Protein AF-A0AAV7F0C1-F1 (afdb_monomer_lite)

Radius of gyration: 18.9 Å; chains: 1; bounding box: 42×52×32 Å

InterPro domains:
  IPR025314 Domain of unknown function DUF4219 [PF13961] (9-34)

Structure (mmCIF, N/CA/C/O backbone):
data_AF-A0AAV7F0C1-F1
#
_entry.id   AF-A0AAV7F0C1-F1
#
loop_
_atom_site.group_PDB
_atom_site.id
_atom_site.type_symbol
_atom_site.label_atom_id
_atom_site.label_alt_id
_atom_site.label_comp_id
_atom_site.label_asym_id
_atom_site.label_entity_id
_atom_site.label_seq_id
_atom_site.pdbx_PDB_ins_code
_atom_site.Cartn_x
_atom_site.Cartn_y
_atom_site.Cartn_z
_atom_site.occupancy
_atom_site.B_iso_or_equiv
_atom_site.auth_seq_id
_atom_site.auth_comp_id
_atom_site.auth_asym_id
_atom_site.auth_atom_id
_atom_site.pdbx_PDB_model_num
ATOM 1 N N . MET A 1 1 ? -12.147 -7.492 -14.346 1.00 50.97 1 MET A N 1
ATOM 2 C CA . MET A 1 1 ? -11.484 -7.842 -13.075 1.00 50.97 1 MET A CA 1
ATOM 3 C C . MET A 1 1 ? -11.794 -6.699 -12.129 1.00 50.97 1 MET A C 1
ATOM 5 O O . MET A 1 1 ? -11.365 -5.587 -12.407 1.00 50.97 1 MET A O 1
ATOM 9 N N . GLU A 1 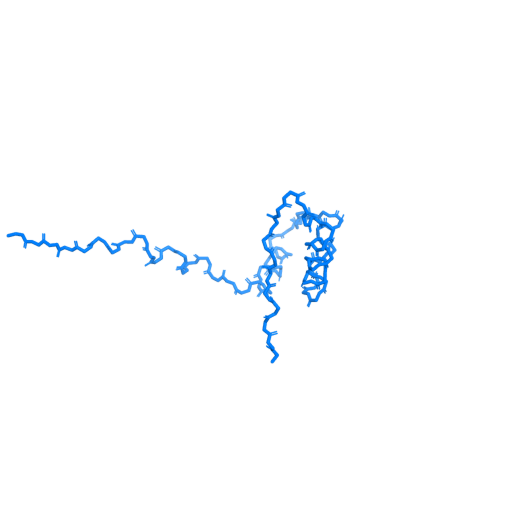2 ? -12.660 -6.905 -11.140 1.00 53.50 2 GLU A N 1
ATOM 10 C CA . GLU A 1 2 ? -12.997 -5.844 -10.183 1.00 53.50 2 GLU A CA 1
ATOM 11 C C . GLU A 1 2 ? -11.749 -5.480 -9.369 1.00 53.50 2 GLU A C 1
ATOM 13 O O . GLU A 1 2 ? -11.001 -6.359 -8.939 1.00 53.50 2 GLU A O 1
ATOM 18 N N . ALA A 1 3 ? -11.478 -4.184 -9.211 1.00 65.81 3 ALA A N 1
ATOM 19 C CA . ALA A 1 3 ? -10.350 -3.719 -8.416 1.00 65.81 3 ALA A CA 1
ATOM 20 C C . ALA A 1 3 ? -10.617 -4.040 -6.939 1.00 65.81 3 ALA A C 1
ATOM 22 O O . ALA A 1 3 ? -11.624 -3.596 -6.391 1.00 65.81 3 ALA A O 1
ATOM 23 N N . MET A 1 4 ? -9.726 -4.799 -6.289 1.00 70.00 4 MET A N 1
ATOM 24 C CA . MET A 1 4 ? -9.850 -5.045 -4.851 1.00 70.00 4 MET A CA 1
ATOM 25 C C . MET A 1 4 ? -9.750 -3.709 -4.096 1.00 70.00 4 MET A C 1
ATOM 27 O O . MET A 1 4 ? -8.726 -3.028 -4.223 1.00 70.00 4 MET A O 1
ATOM 31 N N . PRO A 1 5 ? -10.772 -3.311 -3.315 1.00 79.81 5 PRO A N 1
ATOM 32 C CA . PRO A 1 5 ? -10.702 -2.095 -2.521 1.00 79.81 5 PRO A CA 1
ATOM 33 C C . PRO A 1 5 ? -9.621 -2.259 -1.451 1.00 79.81 5 PRO A C 1
ATOM 35 O O . PRO A 1 5 ? -9.666 -3.189 -0.645 1.00 79.81 5 PRO A O 1
ATOM 38 N N . ILE A 1 6 ? -8.635 -1.360 -1.450 1.00 82.12 6 ILE A N 1
ATOM 39 C CA . ILE A 1 6 ? -7.560 -1.396 -0.458 1.00 82.12 6 ILE A CA 1
ATOM 40 C C . ILE A 1 6 ? -8.135 -0.963 0.899 1.00 82.12 6 ILE A C 1
ATOM 42 O O . ILE A 1 6 ? -8.676 0.142 1.008 1.00 82.12 6 ILE A O 1
ATOM 46 N N . PRO A 1 7 ? -8.026 -1.798 1.945 1.00 87.31 7 PRO A N 1
ATOM 47 C CA . PRO A 1 7 ? -8.528 -1.464 3.272 1.00 87.31 7 PRO A CA 1
ATOM 48 C C . PRO A 1 7 ? -7.767 -0.279 3.879 1.00 87.31 7 PRO A C 1
ATOM 50 O O . PRO A 1 7 ? -6.544 -0.162 3.768 1.00 87.31 7 PRO A O 1
ATOM 53 N N . LYS A 1 8 ? -8.477 0.571 4.625 1.00 92.50 8 LYS A N 1
ATOM 54 C CA . LYS A 1 8 ? -7.840 1.581 5.476 1.00 92.50 8 LYS A CA 1
ATOM 55 C C . LYS A 1 8 ? -7.272 0.915 6.731 1.00 92.50 8 LYS A C 1
ATOM 57 O O . LYS A 1 8 ? -7.978 0.163 7.408 1.00 92.50 8 LYS A O 1
ATOM 62 N N . LEU A 1 9 ? -6.017 1.214 7.058 1.00 95.38 9 LEU A N 1
ATOM 63 C CA . LEU A 1 9 ? -5.401 0.748 8.299 1.00 95.38 9 LEU A CA 1
ATOM 64 C C . LEU A 1 9 ? -6.077 1.418 9.502 1.00 95.38 9 LEU A C 1
ATOM 66 O O . LEU A 1 9 ? -6.233 2.640 9.546 1.00 95.38 9 LEU A O 1
ATOM 70 N N . THR A 1 10 ? -6.467 0.608 10.480 1.00 95.81 10 THR A N 1
ATOM 71 C CA . THR A 1 10 ? -6.968 1.044 11.787 1.00 95.81 10 THR A CA 1
ATOM 72 C C . THR A 1 10 ? -6.220 0.304 12.893 1.00 95.81 10 THR A C 1
ATOM 74 O O . THR A 1 10 ? -5.480 -0.644 12.635 1.00 95.81 10 THR A O 1
ATOM 77 N N . LYS A 1 11 ? -6.416 0.722 14.147 1.00 95.31 11 LYS A N 1
ATOM 78 C CA . LYS A 1 11 ? -5.731 0.122 15.301 1.00 95.31 11 LYS A CA 1
ATOM 79 C C . LYS A 1 11 ? -6.076 -1.361 15.506 1.00 95.31 11 LYS A C 1
ATOM 81 O O . LYS A 1 11 ? -5.268 -2.101 16.052 1.00 95.31 11 LYS A O 1
ATOM 86 N N . GLU A 1 12 ? -7.255 -1.789 15.068 1.00 97.56 12 GLU A N 1
ATO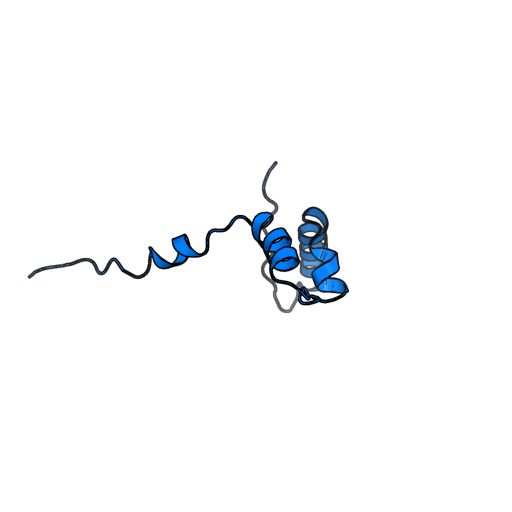M 87 C CA . GLU A 1 12 ? -7.804 -3.119 15.359 1.00 97.56 12 GLU A CA 1
ATOM 88 C C . GLU A 1 12 ? -7.653 -4.102 14.192 1.00 97.56 12 GLU A C 1
ATOM 90 O O . GLU A 1 12 ? -7.756 -5.309 14.385 1.00 97.56 12 GLU A O 1
ATOM 95 N N . ASN A 1 13 ? -7.395 -3.612 12.973 1.00 95.75 13 ASN A N 1
ATOM 96 C CA . ASN A 1 13 ? -7.482 -4.431 11.760 1.00 95.75 13 ASN A CA 1
ATOM 97 C C . ASN A 1 13 ? -6.132 -4.806 11.134 1.00 95.75 13 ASN A C 1
ATOM 99 O O . ASN A 1 13 ? -6.129 -5.355 10.032 1.00 95.75 13 ASN A O 1
ATOM 103 N N . TYR A 1 14 ? -5.005 -4.544 11.809 1.00 95.19 14 TYR A N 1
ATOM 104 C CA . TYR A 1 14 ? -3.659 -4.739 11.251 1.00 95.19 14 TYR A CA 1
ATOM 105 C C . TYR A 1 14 ? -3.454 -6.131 10.633 1.00 95.19 14 TYR A C 1
ATOM 107 O O . TYR A 1 14 ? -2.915 -6.242 9.534 1.00 95.19 14 TYR A O 1
ATOM 115 N N . GLY A 1 15 ? -3.930 -7.194 11.291 1.00 95.81 15 GLY A N 1
ATOM 116 C CA . GLY A 1 15 ? -3.841 -8.561 10.766 1.00 95.81 15 GLY A CA 1
ATOM 117 C C . GLY A 1 15 ? -4.497 -8.711 9.389 1.00 95.81 15 GLY A C 1
ATOM 118 O O . GLY A 1 15 ? -3.844 -9.106 8.430 1.00 95.81 15 GLY A O 1
ATOM 119 N N . ASN A 1 16 ? -5.766 -8.320 9.255 1.00 93.12 16 ASN A N 1
ATOM 120 C CA . ASN A 1 16 ? -6.469 -8.406 7.973 1.00 93.12 16 ASN A CA 1
ATOM 121 C C . ASN A 1 16 ? -5.909 -7.420 6.930 1.00 93.12 16 ASN A C 1
ATOM 123 O O . ASN A 1 16 ? -5.767 -7.761 5.757 1.00 93.12 16 ASN A O 1
ATOM 127 N N . TRP A 1 17 ? -5.551 -6.209 7.365 1.00 94.56 17 TRP A N 1
ATOM 128 C CA . TRP A 1 17 ? -4.964 -5.176 6.513 1.00 94.56 17 TRP A CA 1
ATOM 129 C C . TRP A 1 17 ? -3.628 -5.623 5.905 1.00 94.56 17 TRP A C 1
ATOM 131 O O . TRP A 1 17 ? -3.429 -5.500 4.698 1.00 94.56 17 TRP A O 1
ATOM 141 N N . SER A 1 18 ? -2.734 -6.185 6.723 1.00 93.75 18 SER A N 1
ATOM 142 C CA 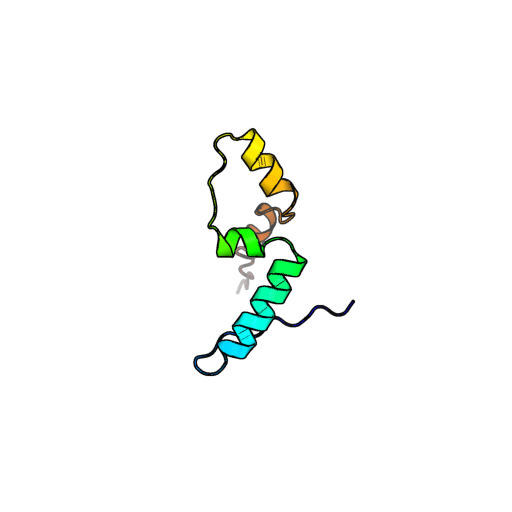. SER A 1 18 ? -1.408 -6.636 6.284 1.00 93.75 18 SER A CA 1
ATOM 143 C C . SER A 1 18 ? -1.490 -7.784 5.280 1.00 93.75 18 SER A C 1
ATOM 145 O O . SER A 1 18 ? -0.750 -7.771 4.299 1.00 93.75 18 SER A O 1
ATOM 147 N N . ILE A 1 19 ? -2.429 -8.723 5.454 1.00 93.69 19 ILE A N 1
ATOM 148 C CA . ILE A 1 19 ? -2.680 -9.799 4.482 1.00 93.69 19 ILE A CA 1
ATOM 149 C C . ILE A 1 19 ? -3.095 -9.200 3.135 1.00 93.69 19 ILE A C 1
ATOM 151 O O . ILE A 1 19 ? -2.487 -9.509 2.112 1.00 93.69 19 ILE A O 1
ATOM 155 N N . GLN A 1 20 ? -4.080 -8.297 3.133 1.00 92.31 20 GLN A N 1
ATOM 156 C CA . GLN A 1 20 ? -4.568 -7.670 1.902 1.00 92.31 20 GLN A CA 1
ATOM 157 C C . GLN A 1 20 ? -3.486 -6.828 1.212 1.00 92.31 20 GLN A C 1
ATOM 159 O O . GLN A 1 20 ? -3.350 -6.895 -0.010 1.00 92.31 20 GLN A O 1
ATOM 164 N N . MET A 1 21 ? -2.679 -6.083 1.974 1.00 92.00 21 MET A N 1
ATOM 165 C CA . MET A 1 21 ? -1.586 -5.281 1.422 1.00 92.00 21 MET A CA 1
ATOM 166 C C . MET A 1 21 ? -0.469 -6.157 0.844 1.00 92.00 21 MET A C 1
ATOM 168 O O . MET A 1 21 ? -0.000 -5.897 -0.263 1.00 92.00 21 MET A O 1
ATOM 172 N N . LYS A 1 22 ? -0.098 -7.242 1.536 1.00 92.56 22 LYS A N 1
ATOM 173 C CA . LYS A 1 22 ? 0.874 -8.217 1.030 1.00 92.56 22 LYS A CA 1
ATOM 174 C C . LYS A 1 22 ? 0.401 -8.839 -0.280 1.00 92.56 22 LYS A C 1
ATOM 176 O O . LYS A 1 22 ? 1.164 -8.878 -1.237 1.00 92.56 22 LYS A O 1
ATOM 181 N N . THR A 1 23 ? -0.858 -9.272 -0.357 1.00 92.38 23 THR A N 1
ATOM 182 C CA . THR A 1 23 ? -1.432 -9.832 -1.590 1.00 92.38 23 THR A CA 1
ATOM 183 C C . THR A 1 23 ? -1.468 -8.803 -2.721 1.00 92.38 23 THR A C 1
ATOM 185 O O . THR A 1 23 ? -1.108 -9.127 -3.850 1.00 92.38 23 THR A O 1
ATOM 188 N N . PHE A 1 24 ? -1.867 -7.561 -2.435 1.00 90.06 24 PHE A N 1
ATOM 189 C CA . PHE A 1 24 ? -1.923 -6.495 -3.436 1.00 90.06 24 PHE A CA 1
ATOM 190 C C . PHE A 1 24 ? -0.542 -6.157 -4.017 1.00 90.06 24 PHE A C 1
ATOM 192 O O . PHE A 1 24 ? -0.420 -5.981 -5.230 1.00 90.06 24 PHE A O 1
ATOM 199 N N . LEU A 1 25 ? 0.483 -6.075 -3.165 1.00 90.69 25 LEU A N 1
ATOM 200 C CA . LEU A 1 25 ? 1.857 -5.779 -3.573 1.00 90.69 25 LEU A CA 1
ATOM 201 C C . LEU A 1 25 ? 2.513 -6.970 -4.275 1.00 90.69 25 LEU A C 1
ATOM 203 O O . LEU A 1 25 ? 3.179 -6.772 -5.284 1.00 90.69 25 LEU A O 1
ATOM 207 N N . ALA A 1 26 ? 2.278 -8.197 -3.803 1.00 89.12 26 ALA A N 1
ATOM 208 C CA . ALA A 1 26 ? 2.775 -9.408 -4.455 1.00 89.12 26 ALA A CA 1
ATOM 209 C C . ALA A 1 26 ? 2.204 -9.564 -5.873 1.00 89.12 26 ALA A C 1
ATOM 211 O O . ALA A 1 26 ? 2.930 -9.907 -6.795 1.00 89.12 26 ALA A O 1
ATOM 212 N N . ALA A 1 27 ? 0.928 -9.219 -6.085 1.00 89.00 27 ALA A N 1
ATOM 213 C CA . ALA A 1 27 ? 0.318 -9.207 -7.418 1.00 89.00 27 ALA A CA 1
ATOM 214 C C . ALA A 1 27 ? 0.905 -8.143 -8.370 1.00 89.00 27 ALA A C 1
ATOM 216 O O . ALA A 1 27 ? 0.570 -8.135 -9.553 1.00 89.00 27 ALA A O 1
ATOM 217 N N . LYS A 1 28 ? 1.725 -7.220 -7.858 1.00 85.69 28 LYS A N 1
ATOM 218 C CA . LYS A 1 28 ? 2.431 -6.182 -8.623 1.00 85.69 28 LYS A CA 1
ATOM 219 C C . LYS A 1 28 ? 3.943 -6.380 -8.642 1.00 85.69 28 LYS A C 1
ATOM 221 O O . LYS A 1 28 ? 4.637 -5.489 -9.107 1.00 85.69 28 LYS A O 1
ATOM 226 N N . ASP A 1 29 ? 4.428 -7.487 -8.084 1.00 87.25 29 ASP A N 1
ATOM 227 C CA . ASP A 1 29 ? 5.856 -7.745 -7.882 1.00 87.25 29 ASP A CA 1
ATOM 228 C C . ASP A 1 29 ? 6.579 -6.660 -7.051 1.00 87.25 29 ASP A C 1
ATOM 230 O O . ASP A 1 29 ? 7.781 -6.449 -7.138 1.00 87.25 29 ASP A O 1
ATOM 234 N N . LEU A 1 30 ? 5.829 -5.944 -6.202 1.00 88.69 30 LEU A N 1
ATOM 235 C CA . LEU A 1 30 ? 6.342 -4.858 -5.354 1.00 88.69 30 LEU A CA 1
ATOM 236 C C . LEU A 1 30 ? 6.620 -5.303 -3.914 1.00 88.69 30 LEU A C 1
ATOM 238 O O . LEU A 1 30 ? 7.140 -4.528 -3.112 1.00 88.69 30 LEU A O 1
ATOM 242 N N . TRP A 1 31 ? 6.216 -6.521 -3.541 1.00 91.50 31 TRP A N 1
ATOM 243 C CA . TRP A 1 31 ? 6.381 -7.009 -2.170 1.00 91.50 31 TRP A CA 1
ATOM 244 C C . TRP A 1 31 ? 7.855 -7.172 -1.789 1.00 91.50 31 TRP A C 1
ATOM 246 O O . TRP A 1 31 ? 8.217 -6.890 -0.648 1.00 91.50 31 TRP A O 1
ATOM 256 N N . GLU A 1 32 ? 8.695 -7.569 -2.743 1.00 89.38 32 GLU A N 1
ATOM 257 C CA . GLU A 1 32 ? 10.124 -7.788 -2.520 1.00 89.38 32 GLU A CA 1
ATOM 258 C C . GLU A 1 32 ? 10.819 -6.490 -2.087 1.00 89.38 32 GLU A C 1
ATOM 260 O O . GLU A 1 32 ? 11.530 -6.494 -1.092 1.00 89.38 32 GLU A O 1
ATOM 265 N N . ILE A 1 33 ? 10.484 -5.348 -2.699 1.00 89.38 33 ILE A N 1
ATOM 266 C CA . ILE A 1 33 ? 11.021 -4.025 -2.322 1.00 89.38 33 ILE A CA 1
ATOM 267 C C . ILE A 1 33 ? 10.643 -3.649 -0.879 1.00 89.38 33 ILE A C 1
ATOM 269 O O . ILE A 1 33 ? 11.432 -3.068 -0.139 1.00 89.38 33 ILE A O 1
ATOM 273 N N . VAL A 1 34 ? 9.420 -3.972 -0.448 1.00 88.00 34 VAL A N 1
ATOM 274 C CA . VAL A 1 34 ? 8.973 -3.698 0.930 1.00 88.00 34 VAL A CA 1
ATOM 275 C C . VAL A 1 34 ? 9.646 -4.635 1.933 1.00 88.00 34 VAL A C 1
ATOM 277 O O . VAL A 1 34 ? 9.900 -4.233 3.068 1.00 88.00 34 VAL A O 1
ATOM 280 N N . ARG A 1 35 ? 9.906 -5.884 1.532 1.00 89.00 35 ARG A N 1
ATOM 281 C CA . ARG A 1 35 ? 10.510 -6.917 2.380 1.00 89.00 35 ARG A CA 1
ATOM 282 C C . ARG A 1 35 ? 12.017 -6.723 2.537 1.00 89.00 35 ARG A C 1
ATOM 284 O O . ARG A 1 35 ? 12.505 -6.756 3.663 1.00 89.00 35 ARG A O 1
ATOM 291 N N . ASP A 1 36 ? 12.716 -6.553 1.425 1.00 90.44 36 ASP A N 1
ATOM 292 C CA . ASP A 1 36 ? 14.179 -6.533 1.353 1.00 90.44 36 ASP A CA 1
ATOM 293 C C . ASP A 1 36 ? 14.739 -5.110 1.460 1.00 90.44 36 ASP A C 1
ATOM 295 O O . ASP A 1 36 ? 15.920 -4.919 1.739 1.00 90.44 36 ASP A O 1
ATOM 299 N N . GLY A 1 37 ? 13.868 -4.108 1.328 1.00 84.69 37 GLY A N 1
ATOM 300 C CA . GLY A 1 37 ? 14.247 -2.708 1.259 1.00 84.69 37 GLY A CA 1
ATOM 301 C C . GLY A 1 37 ? 14.445 -2.251 -0.183 1.00 84.69 37 GLY A C 1
ATOM 302 O O . GLY A 1 37 ? 14.533 -3.040 -1.122 1.00 84.69 37 GLY A O 1
ATOM 303 N N . TYR A 1 38 ? 14.478 -0.933 -0.354 1.00 84.19 38 TYR A N 1
ATOM 304 C CA . TYR A 1 38 ? 14.815 -0.324 -1.631 1.00 84.19 38 TYR A CA 1
ATOM 305 C C . TYR A 1 38 ? 16.327 -0.144 -1.713 1.00 84.19 38 TYR A C 1
ATOM 307 O O . TYR A 1 38 ? 16.906 0.579 -0.900 1.00 84.19 38 TYR A O 1
ATOM 315 N N . GLU A 1 39 ? 16.945 -0.782 -2.699 1.00 82.25 39 GLU A N 1
ATOM 316 C CA . GLU A 1 39 ? 18.324 -0.508 -3.075 1.00 82.25 39 GLU A CA 1
ATOM 317 C C . GLU A 1 39 ? 18.325 0.606 -4.121 1.00 82.25 39 GLU A C 1
ATOM 319 O O . GLU A 1 39 ? 17.628 0.533 -5.136 1.00 82.25 39 GLU A O 1
ATOM 324 N N . GLN A 1 40 ? 19.046 1.687 -3.827 1.00 79.50 40 GLN A N 1
ATOM 325 C CA . GLN A 1 40 ? 19.154 2.795 -4.762 1.00 79.50 40 GLN A CA 1
ATOM 326 C C . GLN A 1 40 ? 19.985 2.332 -5.967 1.00 79.50 40 GLN A C 1
ATOM 328 O O . GLN A 1 40 ? 21.083 1.818 -5.756 1.00 79.50 40 GLN A O 1
ATOM 333 N N . PRO A 1 41 ? 19.500 2.507 -7.208 1.00 77.88 41 PRO A N 1
ATOM 334 C CA . PRO A 1 41 ? 20.256 2.121 -8.390 1.00 77.88 41 PRO A CA 1
ATOM 335 C C . PRO A 1 41 ? 21.577 2.894 -8.445 1.00 77.88 41 PRO A C 1
ATOM 337 O O 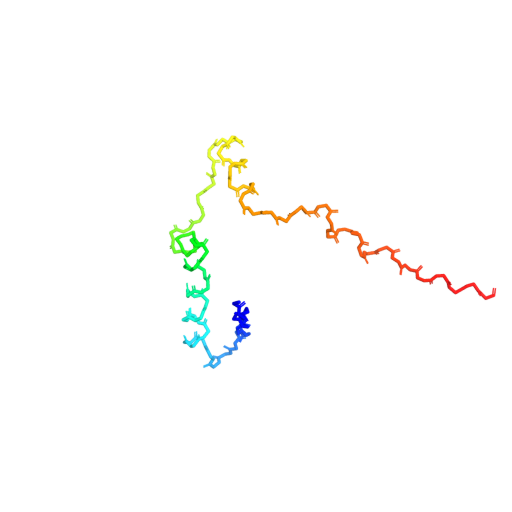. PRO A 1 41 ? 21.608 4.104 -8.209 1.00 77.88 41 PRO A O 1
ATOM 340 N N . GLU A 1 42 ? 22.667 2.190 -8.754 1.00 78.69 42 GLU A N 1
ATOM 341 C CA . GLU A 1 42 ? 24.020 2.764 -8.798 1.00 78.69 42 GLU A CA 1
ATOM 342 C C . GLU A 1 42 ? 24.246 3.676 -10.019 1.00 78.69 42 GLU A C 1
ATOM 344 O O . GLU A 1 42 ? 25.219 4.433 -10.056 1.00 78.69 42 GLU A O 1
ATOM 349 N N . SER A 1 43 ? 23.350 3.636 -11.011 1.00 76.00 43 SER A N 1
ATOM 350 C CA . SER A 1 43 ? 23.445 4.412 -12.247 1.00 76.00 43 SER A CA 1
ATOM 351 C C . SER A 1 43 ? 22.087 4.936 -12.732 1.00 76.00 43 SER A C 1
ATOM 353 O O . SER A 1 43 ? 21.027 4.357 -12.484 1.00 76.00 43 SER A O 1
ATOM 355 N N . ASP A 1 44 ? 22.126 6.050 -13.468 1.00 68.94 44 ASP A N 1
ATOM 356 C CA . ASP A 1 44 ? 20.936 6.725 -14.010 1.00 68.94 44 ASP A CA 1
ATOM 357 C C . ASP A 1 44 ? 20.175 5.862 -15.039 1.00 68.94 44 ASP A C 1
ATOM 359 O O . ASP A 1 44 ? 18.967 6.012 -15.231 1.00 68.94 44 ASP A O 1
ATOM 363 N N . GLU A 1 45 ? 20.879 4.938 -15.693 1.00 64.69 45 GLU A N 1
ATOM 364 C CA . GLU A 1 45 ? 20.329 3.973 -16.651 1.00 64.69 45 GLU A CA 1
ATOM 365 C C . GLU A 1 45 ? 19.495 2.877 -15.968 1.00 64.69 45 GLU A C 1
ATOM 367 O O . GLU A 1 45 ? 18.380 2.608 -16.412 1.00 64.69 45 GLU A O 1
ATOM 372 N N . GLU A 1 46 ? 19.961 2.327 -14.841 1.00 63.12 46 GLU A N 1
ATOM 373 C CA . GLU A 1 46 ? 19.191 1.400 -13.995 1.00 63.12 46 GLU A CA 1
ATOM 374 C C . GLU A 1 46 ? 17.974 2.104 -13.375 1.00 63.12 46 GLU A C 1
ATOM 376 O O . GLU A 1 46 ? 16.867 1.559 -13.345 1.00 63.12 46 GLU A O 1
ATOM 381 N N . ALA A 1 47 ? 18.134 3.368 -12.961 1.00 63.12 47 ALA A N 1
ATOM 382 C CA . ALA A 1 47 ? 17.028 4.172 -12.452 1.00 63.12 47 ALA A CA 1
ATOM 383 C C . ALA A 1 47 ? 15.915 4.336 -13.501 1.00 63.12 47 ALA A C 1
ATOM 385 O O . ALA A 1 47 ? 14.747 4.106 -13.189 1.00 63.12 47 ALA A O 1
ATOM 386 N N . ALA A 1 48 ? 16.260 4.654 -14.754 1.00 59.75 48 ALA A N 1
ATOM 387 C CA . ALA A 1 48 ? 15.298 4.870 -15.837 1.00 59.75 48 ALA A CA 1
ATOM 388 C C . ALA A 1 48 ? 14.447 3.630 -16.184 1.00 59.75 48 ALA A C 1
ATOM 390 O O . ALA A 1 48 ? 13.284 3.774 -16.589 1.00 59.75 48 ALA A O 1
ATOM 391 N N . LEU A 1 49 ? 14.987 2.420 -15.997 1.00 59.06 49 LEU A N 1
ATOM 392 C CA . LEU A 1 49 ? 14.256 1.162 -16.196 1.00 59.06 49 LEU A CA 1
ATOM 393 C C . LEU A 1 49 ? 13.162 0.983 -15.133 1.00 59.06 49 LEU A C 1
ATOM 395 O O . LEU A 1 49 ? 12.030 0.644 -15.473 1.00 59.06 49 LEU A O 1
ATOM 399 N N . THR A 1 50 ? 13.450 1.328 -13.872 1.00 58.75 50 THR A N 1
ATOM 400 C CA . THR A 1 50 ? 12.473 1.241 -12.769 1.00 58.75 50 THR A CA 1
ATOM 401 C C . THR A 1 50 ? 11.348 2.279 -12.875 1.00 58.75 50 THR A C 1
ATOM 403 O O . THR A 1 50 ? 10.196 1.998 -12.534 1.00 58.75 50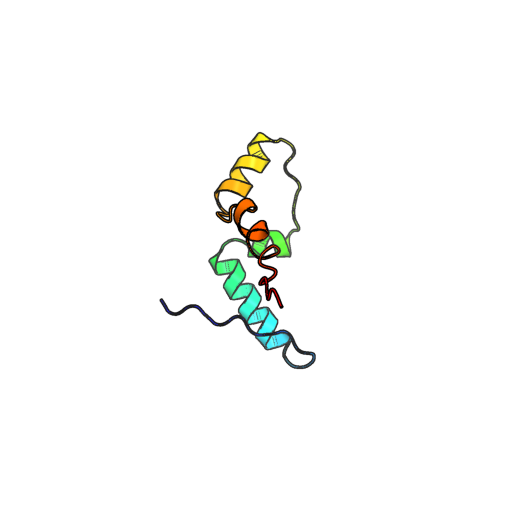 THR A O 1
ATOM 406 N N . THR A 1 51 ? 11.640 3.481 -13.389 1.00 54.56 51 THR A N 1
ATOM 407 C CA . THR A 1 51 ? 10.647 4.562 -13.519 1.00 54.56 51 THR A CA 1
ATOM 408 C C . THR A 1 51 ? 9.661 4.321 -14.662 1.00 54.56 51 THR A C 1
ATOM 410 O O . THR A 1 51 ? 8.509 4.745 -14.577 1.00 54.56 51 THR A O 1
ATOM 413 N N . THR A 1 52 ? 10.081 3.629 -15.726 1.00 51.81 52 THR A N 1
ATOM 414 C CA . THR A 1 52 ? 9.259 3.439 -16.935 1.00 51.81 52 THR A CA 1
ATOM 415 C C . THR A 1 52 ? 8.132 2.417 -16.724 1.00 51.81 52 THR A C 1
ATOM 417 O O . THR A 1 52 ? 7.061 2.551 -17.316 1.00 51.81 52 THR A O 1
ATOM 420 N N . GLU A 1 53 ? 8.301 1.453 -15.813 1.00 55.09 53 GLU A N 1
ATOM 421 C CA . GLU A 1 53 ? 7.248 0.485 -15.458 1.00 55.09 53 GLU A CA 1
ATOM 422 C C . GLU A 1 53 ? 6.179 1.072 -14.516 1.00 55.09 53 GLU A C 1
ATOM 424 O O . GLU A 1 53 ? 5.053 0.573 -14.431 1.00 55.09 53 GLU A O 1
ATOM 429 N N . ARG A 1 54 ? 6.477 2.203 -13.864 1.00 53.22 54 ARG A N 1
ATOM 430 C CA . ARG A 1 54 ? 5.537 2.978 -13.048 1.00 53.22 54 ARG A CA 1
ATOM 431 C C . ARG A 1 54 ? 5.057 4.200 -13.828 1.00 53.22 54 ARG A C 1
ATOM 433 O O . ARG A 1 54 ? 5.370 5.337 -13.497 1.00 53.22 54 ARG A O 1
ATOM 440 N N . GLY A 1 55 ? 4.242 3.965 -14.854 1.00 54.22 55 GLY A N 1
ATOM 441 C CA . GLY A 1 55 ? 3.563 5.024 -15.598 1.00 54.22 55 GLY A CA 1
ATOM 442 C C . GLY A 1 55 ? 2.618 5.858 -14.723 1.00 54.22 55 GLY A C 1
ATOM 443 O O . GLY A 1 55 ? 1.418 5.607 -14.691 1.00 54.22 55 GLY A O 1
ATOM 444 N N . VAL A 1 56 ? 3.140 6.880 -14.046 1.00 49.50 56 VAL A N 1
ATOM 445 C CA . VAL A 1 56 ? 2.396 8.073 -13.630 1.00 49.50 56 VAL A CA 1
ATOM 446 C C . VAL A 1 56 ? 3.330 9.256 -13.820 1.00 49.50 56 VAL A C 1
ATOM 448 O O . VAL A 1 56 ? 4.168 9.560 -12.980 1.00 49.50 56 VAL A O 1
ATOM 451 N N . ASP A 1 57 ? 3.167 9.895 -14.969 1.00 54.56 57 ASP A N 1
ATOM 452 C CA . ASP A 1 57 ? 3.727 11.192 -15.315 1.00 54.56 57 ASP A CA 1
ATOM 453 C C . ASP A 1 57 ? 3.405 12.199 -14.188 1.00 54.56 57 ASP A C 1
ATOM 455 O O . ASP A 1 57 ? 2.265 12.660 -14.038 1.00 54.56 57 ASP A O 1
ATOM 459 N N . GLU A 1 58 ? 4.403 12.494 -13.349 1.00 55.53 58 GLU A N 1
ATOM 460 C CA . GLU A 1 58 ? 4.324 13.426 -12.213 1.00 55.53 58 GLU A CA 1
ATOM 461 C C . GLU A 1 58 ? 3.840 14.824 -12.662 1.00 55.53 58 GLU A C 1
ATOM 463 O O . GLU A 1 58 ? 3.219 15.566 -11.898 1.00 55.53 58 GLU A O 1
ATOM 468 N N . SER A 1 59 ? 3.992 15.146 -13.953 1.00 51.81 59 SER A N 1
ATOM 469 C CA . SER A 1 59 ? 3.581 16.411 -14.567 1.00 51.81 59 SER A CA 1
ATOM 470 C C . SER A 1 59 ? 2.062 16.621 -14.680 1.00 51.81 59 SER A C 1
ATOM 472 O O . SER A 1 59 ? 1.625 17.720 -15.031 1.00 51.81 59 SER A O 1
ATOM 474 N N . LYS A 1 60 ? 1.214 15.628 -14.357 1.00 53.91 60 LYS A N 1
ATOM 475 C CA . LYS A 1 60 ? -0.250 15.834 -14.256 1.00 53.91 60 LYS A CA 1
ATOM 476 C C . 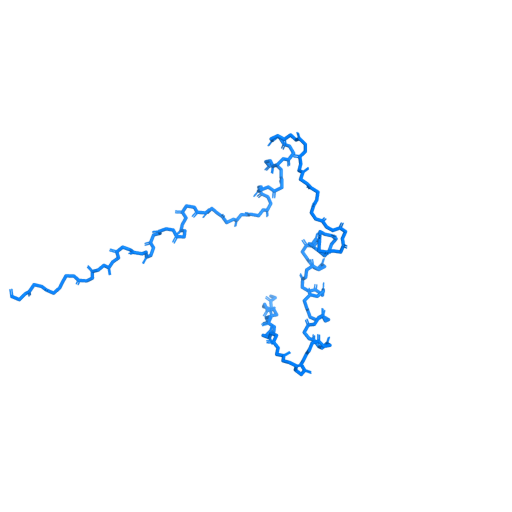LYS A 1 60 ? -0.745 16.226 -12.862 1.00 53.91 60 LYS A C 1
ATOM 478 O O . LYS A 1 60 ? -1.840 16.786 -12.778 1.00 53.91 60 LYS A O 1
ATOM 483 N N . PHE A 1 61 ? 0.014 15.977 -11.789 1.00 56.44 61 PHE A N 1
ATOM 484 C CA . PHE A 1 61 ? -0.446 16.266 -10.421 1.00 56.44 61 PHE A CA 1
ATOM 485 C C . PHE A 1 61 ? -0.537 17.779 -10.142 1.00 56.44 61 PHE A C 1
ATOM 487 O O . PHE A 1 61 ? -1.387 18.232 -9.377 1.00 56.44 61 PHE A O 1
ATOM 494 N N . GLU A 1 62 ? 0.254 18.589 -10.850 1.00 59.12 62 GLU A N 1
ATOM 495 C CA . GLU A 1 62 ? 0.315 20.043 -10.658 1.00 59.12 62 GLU A CA 1
ATOM 496 C C . GLU A 1 62 ? -0.858 20.819 -11.302 1.00 59.12 62 GLU A C 1
ATOM 498 O O . GLU A 1 62 ? -1.043 22.008 -11.048 1.00 59.12 62 GLU A O 1
ATOM 503 N N . LYS A 1 63 ? -1.727 20.171 -12.096 1.00 57.00 63 LYS A N 1
ATOM 504 C CA . LYS A 1 63 ? -2.778 20.875 -12.862 1.00 57.00 63 LYS A CA 1
ATOM 505 C C . LYS A 1 63 ? -4.086 21.162 -12.106 1.00 57.00 63 LYS A C 1
ATOM 507 O O . LYS A 1 63 ? -4.983 21.764 -12.694 1.00 57.00 63 LYS A O 1
ATOM 512 N N . ILE A 1 64 ? -4.209 20.787 -10.826 1.00 54.34 64 ILE A N 1
ATOM 513 C CA . ILE A 1 64 ? -5.426 21.036 -10.018 1.00 54.34 64 ILE A CA 1
ATOM 514 C C . ILE A 1 64 ? -5.297 22.147 -8.958 1.00 54.34 64 ILE A C 1
ATOM 516 O O . ILE A 1 64 ? -6.309 22.534 -8.380 1.00 54.34 64 ILE A O 1
ATOM 520 N N . SER A 1 65 ? -4.110 22.716 -8.706 1.00 59.78 65 SER A N 1
ATOM 521 C CA . SER A 1 65 ? -3.937 23.738 -7.650 1.00 59.78 65 SER A CA 1
ATOM 522 C C . SER A 1 65 ? -4.259 25.181 -8.087 1.00 59.78 65 SER A C 1
ATOM 524 O O . SER A 1 65 ? -4.182 26.102 -7.275 1.00 59.78 65 SER A O 1
ATOM 526 N N . GLY A 1 66 ? -4.670 25.399 -9.344 1.00 58.34 66 GLY A N 1
ATOM 527 C CA . GLY A 1 66 ? -4.754 26.741 -9.937 1.00 58.34 66 GLY A CA 1
ATOM 528 C C . GLY A 1 66 ? -6.139 27.350 -10.194 1.00 58.34 66 GLY A C 1
ATOM 529 O O . GLY A 1 66 ? -6.203 28.539 -10.499 1.00 58.34 66 GLY A O 1
ATOM 530 N N . THR A 1 67 ? -7.265 26.631 -10.091 1.00 55.84 67 THR A N 1
ATOM 531 C CA . THR A 1 67 ? -8.576 27.230 -10.433 1.00 55.84 67 THR A CA 1
ATOM 532 C C . THR A 1 67 ? -9.193 27.977 -9.249 1.00 55.84 67 THR A C 1
ATOM 534 O O . THR A 1 67 ? -10.174 27.535 -8.648 1.00 55.84 67 THR A O 1
ATOM 537 N N . LYS A 1 68 ? -8.644 29.151 -8.914 1.00 55.75 68 LYS A N 1
ATOM 538 C CA . LYS A 1 68 ? -9.387 30.164 -8.149 1.00 55.75 68 LYS A CA 1
ATOM 539 C C . LYS A 1 68 ? -10.482 30.728 -9.064 1.00 55.75 68 LYS A C 1
ATOM 541 O O . LYS A 1 68 ? -10.208 31.485 -9.988 1.00 55.75 68 LYS A O 1
ATOM 546 N N . THR A 1 69 ? -11.724 30.315 -8.821 1.00 65.88 69 THR A N 1
ATOM 547 C CA . THR A 1 69 ? -12.931 30.867 -9.452 1.00 65.88 69 THR A CA 1
ATOM 548 C C . THR A 1 69 ? -13.003 32.381 -9.232 1.00 65.88 69 THR A C 1
ATOM 550 O O . THR A 1 69 ? -13.080 32.852 -8.098 1.00 65.88 69 THR A O 1
ATOM 553 N N . SER A 1 70 ? -12.989 33.146 -10.321 1.00 61.72 70 SER A N 1
ATOM 554 C CA . SER A 1 70 ? -13.211 34.590 -10.297 1.00 61.72 70 SER A CA 1
ATOM 555 C C . SER A 1 70 ? -14.709 34.862 -10.114 1.00 61.72 70 SER A C 1
ATOM 557 O O . SER A 1 70 ? -15.504 34.579 -11.007 1.00 61.72 70 SER A O 1
ATOM 559 N N . LYS A 1 71 ? -15.115 35.371 -8.945 1.00 64.94 71 LYS A N 1
ATOM 560 C CA . LYS A 1 71 ? -16.362 36.134 -8.794 1.00 64.94 71 LYS A CA 1
ATOM 561 C C . LYS A 1 71 ? -15.967 37.604 -8.794 1.00 64.94 71 LYS A C 1
ATOM 563 O O . LYS A 1 71 ? -15.457 38.095 -7.791 1.00 64.94 71 LYS A O 1
ATOM 568 N N . GLN A 1 72 ? -16.157 38.269 -9.927 1.00 53.56 72 GLN A N 1
ATOM 569 C CA . GLN A 1 72 ? -16.087 39.722 -9.992 1.00 53.56 72 GLN A CA 1
ATOM 570 C C . GLN A 1 72 ? -17.429 40.270 -9.485 1.00 53.56 72 GLN A C 1
ATOM 572 O O . GLN A 1 72 ? -18.484 39.793 -9.912 1.00 53.56 72 GLN A O 1
ATOM 577 N N . ALA A 1 73 ? -17.354 41.169 -8.506 1.00 43.62 73 ALA A N 1
ATOM 578 C CA . ALA A 1 73 ? -18.465 41.977 -8.012 1.00 43.62 73 ALA A CA 1
ATOM 579 C C . ALA A 1 73 ? -18.709 43.183 -8.929 1.00 43.62 73 ALA A C 1
ATOM 581 O O . ALA A 1 73 ? -17.765 43.550 -9.671 1.00 43.62 73 ALA A O 1
#

pLDDT: mean 74.47, std 16.74, range [43.62, 97.56]

Foldseek 3Di:
DDDDDQDDDDPPCCPVNVVSVCVVCVVVVNNCCVVVHDDDDPDPVVVVVVVVSVPDDPVVVPVPPPDPDDDDD

Secondary structure (DSSP, 8-state):
-PPPPPPPP-SS-HHHHHHHHHHHHHTTT-HHHHHH-PPPPSSHHHHHHHHHHS---GGGGGGGS--------

Organism: Aristolochia fimbriata (NCBI:txid158543)

Sequence (73 aa):
MEAMPIPKLTKENYGNWSIQMKTFLAAKDLWEIVRDGYEQPESDEEAALTTTERGVDESKFEKISGTKTSKQA